Protein AF-A0A963JFA5-F1 (afdb_monomer_lite)

Radius of gyration: 17.05 Å; chains: 1; bounding box: 41×35×50 Å

pLDDT: mean 95.48, std 3.35, range [78.88, 98.75]

Foldseek 3Di:
DFVVVVVQVLCCQQAQWGWDWDFWLDKDKDWDWDPDDVVGHIDIDIDIDTDTDGDIDDRDPPDDHDPVHPHDDDDDLVRVVVVVVVDPDPVVNVSVVSVVVVRGHHPCVRDDDPCVVVPDDDD

Structure (mmCIF, N/CA/C/O backbone):
data_AF-A0A963JFA5-F1
#
_entry.id   AF-A0A963JFA5-F1
#
loop_
_atom_site.group_PDB
_atom_site.id
_atom_site.type_symbol
_atom_site.label_atom_id
_atom_site.label_alt_id
_atom_site.label_comp_id
_atom_site.label_asym_id
_atom_site.label_entity_id
_atom_site.label_seq_id
_atom_site.pdbx_PDB_ins_code
_atom_site.Cartn_x
_atom_site.Cartn_y
_atom_site.Cartn_z
_atom_site.occupancy
_atom_site.B_iso_or_equiv
_atom_site.auth_seq_id
_atom_site.auth_comp_id
_atom_site.auth_asym_id
_atom_site.auth_atom_id
_atom_site.pdbx_PDB_model_num
ATOM 1 N N . GLU A 1 1 ? 6.440 2.742 12.156 1.00 91.00 1 GLU A N 1
ATOM 2 C CA . GLU A 1 1 ? 5.053 2.889 11.654 1.00 91.00 1 GLU A CA 1
ATOM 3 C C . GLU A 1 1 ? 4.458 1.514 11.370 1.00 91.00 1 GLU A C 1
ATOM 5 O O . GLU A 1 1 ? 5.218 0.578 11.141 1.00 91.00 1 GLU A O 1
ATOM 10 N N . THR A 1 2 ? 3.134 1.368 11.421 1.00 95.81 2 THR A N 1
ATOM 11 C CA . THR A 1 2 ? 2.432 0.147 10.980 1.00 95.81 2 THR A CA 1
ATOM 12 C C . THR A 1 2 ? 2.048 0.244 9.497 1.00 95.81 2 THR A C 1
ATOM 14 O O . THR A 1 2 ? 1.932 1.357 8.983 1.00 95.81 2 THR A O 1
ATOM 17 N N . PRO A 1 3 ? 1.761 -0.872 8.795 1.00 96.69 3 PRO A N 1
ATOM 18 C CA . PRO A 1 3 ? 1.273 -0.813 7.413 1.00 96.69 3 PRO A CA 1
ATOM 19 C C . PRO A 1 3 ? -0.031 -0.011 7.252 1.00 96.69 3 PRO A C 1
ATOM 21 O O . PRO A 1 3 ? -0.219 0.670 6.246 1.00 96.69 3 PRO A O 1
ATOM 24 N N . LEU A 1 4 ? -0.904 -0.034 8.267 1.00 97.56 4 LEU A N 1
ATOM 25 C CA . LEU A 1 4 ? -2.128 0.768 8.290 1.00 97.56 4 LEU A CA 1
ATOM 26 C C . LEU A 1 4 ? -1.833 2.275 8.395 1.00 97.56 4 LEU A C 1
ATOM 28 O O . LEU A 1 4 ? -2.472 3.077 7.720 1.00 97.56 4 LEU A O 1
ATOM 32 N N . GLN A 1 5 ? -0.857 2.669 9.216 1.00 97.38 5 GLN A N 1
ATOM 33 C CA . GLN A 1 5 ? -0.398 4.062 9.276 1.00 97.38 5 GLN A CA 1
ATOM 34 C C . GLN A 1 5 ? 0.272 4.473 7.960 1.00 97.38 5 GLN A C 1
ATOM 36 O O . GLN A 1 5 ? 0.005 5.560 7.452 1.00 97.38 5 GLN A O 1
ATOM 41 N N . GLY A 1 6 ? 1.076 3.573 7.384 1.00 97.62 6 GLY A N 1
ATOM 42 C CA . GLY A 1 6 ? 1.739 3.764 6.099 1.00 97.62 6 GLY A CA 1
ATOM 43 C C . GLY A 1 6 ? 0.746 4.065 4.979 1.00 97.62 6 GLY A C 1
ATOM 44 O O . GLY A 1 6 ? 0.876 5.091 4.330 1.00 97.62 6 GLY A O 1
ATOM 45 N N . VAL A 1 7 ? -0.309 3.260 4.793 1.00 98.50 7 VAL A N 1
ATOM 46 C CA . VAL A 1 7 ? -1.273 3.511 3.700 1.00 98.50 7 VAL A CA 1
ATOM 47 C C . VAL A 1 7 ? -2.004 4.854 3.834 1.00 98.50 7 VAL A C 1
ATOM 49 O O . VAL A 1 7 ? -2.322 5.481 2.823 1.00 98.50 7 VAL A O 1
ATOM 52 N N . VAL A 1 8 ? -2.240 5.328 5.064 1.00 98.50 8 VAL A N 1
ATOM 53 C CA . VAL A 1 8 ? -2.820 6.658 5.310 1.00 98.50 8 VAL A CA 1
ATOM 54 C C . VAL A 1 8 ? -1.833 7.761 4.929 1.00 98.50 8 VAL A C 1
ATOM 56 O O . VAL A 1 8 ? -2.225 8.703 4.240 1.00 98.50 8 VAL A O 1
ATOM 59 N N . ARG A 1 9 ? -0.565 7.635 5.342 1.00 98.38 9 ARG A N 1
ATOM 60 C CA . ARG A 1 9 ? 0.510 8.580 5.008 1.00 98.38 9 ARG A CA 1
ATOM 61 C C . ARG A 1 9 ? 0.756 8.637 3.496 1.00 98.38 9 ARG A C 1
ATOM 63 O O . ARG A 1 9 ? 0.651 9.710 2.917 1.00 98.38 9 ARG A O 1
ATOM 70 N N . GLU A 1 10 ? 0.980 7.489 2.863 1.00 98.31 10 GLU A N 1
ATOM 71 C CA . GLU A 1 10 ? 1.275 7.364 1.428 1.00 98.31 10 GLU A CA 1
ATOM 72 C C . GLU A 1 10 ? 0.135 7.922 0.564 1.00 98.31 10 GLU A C 1
ATOM 74 O O . GLU A 1 10 ? 0.367 8.693 -0.361 1.00 98.31 10 GLU A O 1
ATOM 79 N N . THR A 1 11 ? -1.130 7.618 0.895 1.00 98.50 11 THR A N 1
ATOM 80 C CA . THR A 1 11 ? -2.272 8.177 0.143 1.00 98.50 11 THR A CA 1
ATOM 81 C C . THR A 1 11 ? -2.284 9.702 0.223 1.00 98.50 11 THR A C 1
ATOM 83 O O . THR A 1 11 ? -2.570 10.382 -0.761 1.00 98.50 11 THR A O 1
ATOM 86 N N . LEU A 1 12 ? -1.959 10.257 1.387 1.00 98.38 12 LEU A N 1
ATOM 87 C CA . LEU A 1 12 ? -1.933 11.693 1.605 1.00 98.38 12 LEU A CA 1
ATOM 88 C C . LEU A 1 12 ? -0.765 12.378 0.878 1.00 98.38 12 LEU A C 1
ATOM 90 O O . LEU A 1 12 ? -0.958 13.463 0.331 1.00 98.38 12 LEU A O 1
ATOM 94 N N . GLU A 1 13 ? 0.412 11.757 0.861 1.00 98.25 13 GLU A N 1
ATOM 95 C CA . GLU A 1 13 ? 1.619 12.236 0.171 1.00 98.25 13 GLU A CA 1
ATOM 96 C C . GLU A 1 13 ? 1.483 12.157 -1.357 1.00 98.25 13 GLU A C 1
ATOM 98 O O . GLU A 1 13 ? 1.802 13.115 -2.061 1.00 98.25 13 GLU A O 1
ATOM 103 N N . GLU A 1 14 ? 0.911 11.073 -1.886 1.00 98.19 14 GLU A N 1
ATOM 104 C CA . GLU A 1 14 ? 0.794 10.873 -3.334 1.00 98.19 14 GLU A CA 1
ATOM 105 C C . GLU A 1 14 ? -0.471 11.497 -3.949 1.00 98.19 14 GLU A C 1
ATOM 107 O O . GLU A 1 14 ? -0.503 11.757 -5.154 1.00 98.19 14 GLU A O 1
ATOM 112 N N . THR A 1 15 ? -1.524 11.760 -3.162 1.00 98.00 15 THR A N 1
ATOM 113 C CA . THR A 1 15 ? -2.811 12.256 -3.703 1.00 98.00 15 THR A CA 1
ATOM 114 C C . THR A 1 15 ? -3.316 13.562 -3.102 1.00 98.00 15 THR A C 1
ATOM 116 O O . THR A 1 15 ? -4.318 14.101 -3.577 1.00 98.00 15 THR A O 1
ATOM 119 N N . ALA A 1 16 ? -2.656 14.077 -2.058 1.00 98.25 16 ALA A N 1
ATOM 120 C CA . ALA A 1 16 ? -3.127 15.202 -1.250 1.00 98.25 16 ALA A CA 1
ATOM 121 C C . ALA A 1 16 ? -4.518 14.989 -0.617 1.00 98.25 16 ALA A C 1
ATOM 123 O O . ALA A 1 16 ? -5.179 15.962 -0.253 1.00 98.25 16 ALA A O 1
ATOM 124 N N . ARG A 1 17 ? -4.977 13.740 -0.454 1.00 98.38 17 ARG A N 1
ATOM 125 C CA . ARG A 1 17 ? -6.279 13.402 0.146 1.00 98.38 17 ARG A CA 1
ATOM 126 C C . ARG A 1 17 ? -6.110 12.563 1.405 1.00 98.38 17 ARG A C 1
ATOM 128 O O . ARG A 1 17 ? -5.267 11.675 1.469 1.00 98.38 17 ARG A O 1
ATOM 135 N N . VAL A 1 18 ? -6.948 12.820 2.408 1.00 98.31 18 VAL A N 1
ATOM 136 C CA . VAL A 1 18 ? -6.973 12.015 3.638 1.00 98.31 18 VAL A CA 1
ATOM 137 C C . VAL A 1 18 ? -7.714 10.711 3.373 1.00 98.31 18 VAL A C 1
ATOM 139 O O . VAL A 1 18 ? -8.876 10.741 2.970 1.00 98.31 18 VAL A O 1
ATOM 142 N N . LEU A 1 19 ? -7.052 9.582 3.626 1.00 98.69 19 LEU A N 1
ATOM 143 C CA . LEU A 1 19 ? -7.658 8.253 3.597 1.00 98.69 19 LEU A CA 1
ATOM 144 C C . LEU A 1 19 ? -8.315 7.923 4.942 1.00 98.69 19 LEU A C 1
ATOM 146 O O . LEU A 1 19 ? -7.692 8.052 5.994 1.00 98.69 19 LEU A O 1
ATOM 150 N N . THR A 1 20 ? -9.536 7.399 4.890 1.00 98.69 20 THR A N 1
ATOM 151 C CA . THR A 1 20 ? -10.193 6.674 5.985 1.00 98.69 20 THR A CA 1
ATOM 152 C C . THR A 1 20 ? -10.211 5.181 5.631 1.00 98.69 20 THR A C 1
ATOM 154 O O . THR A 1 20 ? -11.068 4.756 4.851 1.00 98.69 20 THR A O 1
ATOM 157 N N . PRO A 1 21 ? -9.265 4.371 6.148 1.00 98.38 21 PRO A N 1
ATOM 158 C CA . PRO A 1 21 ? -9.209 2.940 5.863 1.00 98.38 21 PRO A CA 1
ATOM 159 C C . PRO A 1 21 ? -10.432 2.211 6.421 1.00 98.38 21 PRO A C 1
ATOM 161 O O . PRO A 1 21 ? -10.907 2.525 7.509 1.00 98.38 21 PRO A O 1
ATOM 164 N N . GLN A 1 22 ? -10.914 1.209 5.691 1.00 98.69 22 GLN A N 1
ATOM 165 C CA . GLN A 1 22 ? -12.098 0.424 6.057 1.00 98.69 22 GLN A CA 1
ATOM 166 C C . GLN A 1 22 ? -11.806 -1.073 6.155 1.00 98.69 22 GLN A C 1
ATOM 168 O O . GLN A 1 22 ? -12.391 -1.757 6.987 1.00 98.69 22 GLN A O 1
ATOM 173 N N . ALA A 1 23 ? -10.924 -1.601 5.303 1.00 98.75 23 ALA A N 1
ATOM 174 C CA . ALA A 1 23 ? -10.578 -3.018 5.306 1.00 98.75 23 ALA A CA 1
ATOM 175 C C . ALA A 1 23 ? -9.213 -3.272 4.662 1.00 98.75 23 ALA A C 1
ATOM 177 O O . ALA A 1 23 ? -8.745 -2.498 3.820 1.00 98.75 23 ALA A O 1
ATOM 178 N N . LEU A 1 24 ? -8.614 -4.408 5.009 1.00 98.75 24 LEU A N 1
ATOM 179 C CA . LEU A 1 24 ? -7.541 -5.014 4.231 1.00 98.75 24 LEU A CA 1
ATOM 180 C C . LEU A 1 24 ? -8.168 -5.773 3.049 1.00 98.75 24 LEU A C 1
ATOM 182 O O . LEU A 1 24 ? -9.100 -6.552 3.223 1.00 98.75 24 LEU A O 1
ATOM 186 N N . VAL A 1 25 ? -7.664 -5.562 1.837 1.00 98.75 25 VAL A N 1
ATOM 187 C CA . VAL A 1 25 ? -8.093 -6.295 0.633 1.00 98.75 25 VAL A CA 1
ATOM 188 C C . VAL A 1 25 ? -7.297 -7.591 0.485 1.00 98.75 25 VAL A C 1
ATOM 190 O O . VAL A 1 25 ? -7.861 -8.629 0.145 1.00 98.75 25 VAL A O 1
ATOM 193 N N . GLY A 1 26 ? -5.990 -7.545 0.753 1.00 98.44 26 GLY A N 1
ATOM 194 C CA . GLY A 1 26 ? -5.121 -8.715 0.681 1.00 98.44 26 GLY A CA 1
ATOM 195 C C . GLY A 1 26 ? -3.650 -8.400 0.939 1.00 98.44 26 GLY A C 1
ATOM 196 O O . GLY A 1 26 ? -3.253 -7.236 1.046 1.00 98.44 26 GLY A O 1
ATOM 197 N N . VAL A 1 27 ? -2.855 -9.468 1.021 1.00 98.38 27 VAL A N 1
ATOM 198 C CA . VAL A 1 27 ? -1.397 -9.429 1.165 1.00 98.38 27 VAL A CA 1
ATOM 199 C C . VAL A 1 27 ? -0.782 -10.177 -0.014 1.00 98.38 27 VAL A C 1
ATOM 201 O O . VAL A 1 27 ? -1.138 -11.326 -0.268 1.00 98.38 27 VAL A O 1
ATOM 204 N N . TYR A 1 28 ? 0.114 -9.522 -0.747 1.00 98.06 28 TYR A N 1
ATOM 205 C CA . TYR A 1 28 ? 0.643 -10.025 -2.015 1.00 98.06 28 TYR A CA 1
ATOM 206 C C . TYR A 1 28 ? 2.163 -10.037 -2.003 1.00 98.06 28 TYR A C 1
ATOM 208 O O . TYR A 1 28 ? 2.786 -9.100 -1.508 1.00 98.06 28 TYR A O 1
ATOM 216 N N . MET A 1 29 ? 2.757 -11.063 -2.605 1.00 97.12 29 MET A N 1
ATOM 217 C CA . MET A 1 29 ? 4.197 -11.136 -2.821 1.00 97.12 29 MET A CA 1
ATOM 218 C C . MET A 1 29 ? 4.515 -11.014 -4.306 1.00 97.12 29 MET A C 1
ATOM 220 O O . MET A 1 29 ? 3.818 -11.582 -5.145 1.00 97.12 29 MET A O 1
ATOM 224 N N . ALA A 1 30 ? 5.577 -10.281 -4.622 1.00 94.94 30 ALA A N 1
ATOM 225 C CA . ALA A 1 30 ? 6.128 -10.196 -5.968 1.00 94.94 30 ALA A CA 1
ATOM 226 C C . ALA A 1 30 ? 7.648 -10.060 -5.897 1.00 94.94 30 ALA A C 1
ATOM 228 O O . ALA A 1 30 ? 8.184 -9.549 -4.915 1.00 94.94 30 ALA A O 1
ATOM 229 N N . ARG A 1 31 ? 8.337 -10.489 -6.952 1.00 94.12 31 ARG A N 1
ATOM 230 C CA . ARG A 1 31 ? 9.774 -10.286 -7.125 1.00 94.12 31 ARG A CA 1
ATOM 231 C C . ARG A 1 31 ? 10.014 -9.656 -8.482 1.00 94.12 31 ARG A C 1
ATOM 233 O O . ARG A 1 31 ? 9.413 -10.087 -9.463 1.00 94.12 31 ARG A O 1
ATOM 240 N N . PHE A 1 32 ? 10.872 -8.650 -8.537 1.00 89.56 32 PHE A N 1
ATOM 241 C CA . PHE A 1 32 ? 11.300 -8.071 -9.800 1.00 89.56 32 PHE A CA 1
ATOM 242 C C . PHE A 1 32 ? 12.759 -7.652 -9.748 1.00 89.56 32 PHE A C 1
ATOM 244 O O . PHE A 1 32 ? 13.290 -7.264 -8.708 1.00 89.56 32 PHE A O 1
ATOM 251 N N . THR A 1 33 ? 13.391 -7.713 -10.912 1.00 91.06 33 THR A N 1
ATOM 252 C CA . THR A 1 33 ? 14.764 -7.273 -11.106 1.00 91.06 33 THR A CA 1
ATOM 253 C C . THR A 1 33 ? 14.758 -5.879 -11.703 1.00 91.06 33 THR A C 1
ATOM 255 O O . THR A 1 33 ? 14.233 -5.663 -12.798 1.00 91.06 33 THR A O 1
ATOM 258 N N . ARG A 1 34 ? 15.356 -4.926 -10.999 1.00 88.75 34 ARG A N 1
ATOM 259 C CA . ARG A 1 34 ? 15.587 -3.590 -11.524 1.00 88.75 34 ARG A CA 1
ATOM 260 C C . ARG A 1 34 ? 16.955 -3.577 -12.213 1.00 88.75 34 ARG A C 1
ATOM 262 O O . ARG A 1 34 ? 17.954 -3.863 -11.553 1.00 88.75 34 ARG A O 1
ATOM 269 N N . PRO A 1 35 ? 17.038 -3.258 -13.516 1.00 91.00 35 PRO A N 1
ATOM 270 C CA . PRO A 1 35 ? 18.314 -3.269 -14.217 1.00 91.00 35 PRO A CA 1
ATOM 271 C C . PRO A 1 35 ? 19.256 -2.198 -13.659 1.00 91.00 35 PRO A C 1
ATOM 273 O O . PRO A 1 35 ? 18.818 -1.198 -13.070 1.00 91.00 35 PRO A O 1
ATOM 276 N N . ALA A 1 36 ? 20.554 -2.410 -13.867 1.00 91.69 36 ALA A N 1
ATOM 277 C CA . ALA A 1 36 ? 21.565 -1.410 -13.557 1.00 91.69 36 ALA A CA 1
ATOM 278 C C . ALA A 1 36 ? 21.316 -0.123 -14.362 1.00 91.69 36 ALA A C 1
ATOM 280 O O . ALA A 1 36 ? 20.836 -0.158 -15.495 1.00 91.69 36 ALA A O 1
ATOM 281 N N . ALA A 1 37 ? 21.653 1.012 -13.763 1.00 91.44 37 ALA A N 1
ATOM 282 C CA . ALA A 1 37 ? 21.623 2.332 -14.382 1.00 91.44 37 ALA A CA 1
ATOM 283 C C . ALA A 1 37 ? 22.909 3.086 -13.996 1.00 91.44 37 ALA A C 1
ATOM 285 O O . ALA A 1 37 ? 23.587 2.670 -13.055 1.00 91.44 37 ALA A O 1
ATOM 286 N N . PRO A 1 38 ? 23.289 4.180 -14.678 1.00 93.19 38 PRO A N 1
ATOM 287 C CA . PRO A 1 38 ? 24.451 4.969 -14.271 1.00 93.19 38 PRO A CA 1
ATOM 288 C C . PRO A 1 38 ? 24.367 5.353 -12.783 1.00 93.19 38 PRO A C 1
ATOM 290 O O . PRO A 1 38 ? 23.411 5.997 -12.360 1.00 93.19 38 PRO A O 1
ATOM 293 N N . GLY A 1 39 ? 25.337 4.900 -11.981 1.00 90.88 39 GLY A N 1
ATOM 294 C CA . GLY A 1 39 ? 25.362 5.121 -10.529 1.00 90.88 39 GLY A CA 1
ATOM 295 C C . GLY A 1 39 ? 24.470 4.195 -9.685 1.00 90.88 39 GLY A C 1
ATOM 296 O O . GLY A 1 39 ? 24.410 4.378 -8.473 1.00 90.88 39 GLY A O 1
ATOM 297 N N . ARG A 1 40 ? 23.802 3.193 -10.276 1.00 86.88 40 ARG A N 1
ATOM 298 C CA . ARG A 1 40 ? 22.969 2.212 -9.558 1.00 86.88 40 ARG A CA 1
ATOM 299 C C . ARG A 1 40 ? 23.215 0.790 -10.064 1.00 86.88 40 ARG A C 1
ATOM 301 O O . ARG A 1 40 ? 23.027 0.504 -11.246 1.00 86.88 40 ARG A O 1
ATOM 308 N N . ALA A 1 41 ? 23.586 -0.117 -9.163 1.00 92.12 41 ALA A N 1
ATOM 309 C CA . ALA A 1 41 ? 23.701 -1.538 -9.484 1.00 92.12 41 ALA A CA 1
ATOM 310 C C . ALA A 1 41 ? 22.338 -2.146 -9.871 1.00 92.12 41 ALA A C 1
ATOM 312 O O . ALA A 1 41 ? 21.281 -1.562 -9.620 1.00 92.12 41 ALA A O 1
ATOM 313 N N . ALA A 1 42 ? 22.366 -3.321 -10.503 1.00 93.38 42 ALA A N 1
ATOM 314 C CA . ALA A 1 42 ? 21.151 -4.108 -10.666 1.00 93.38 42 ALA A CA 1
ATOM 315 C C . ALA A 1 42 ? 20.647 -4.553 -9.285 1.00 93.38 42 ALA A C 1
ATOM 317 O O . ALA A 1 42 ? 21.442 -4.927 -8.423 1.00 93.38 42 ALA A O 1
ATOM 318 N N . GLU A 1 43 ? 19.335 -4.513 -9.086 1.00 93.56 43 GLU A N 1
ATOM 319 C CA . GLU A 1 43 ? 18.692 -4.866 -7.822 1.00 93.56 43 GLU A CA 1
ATOM 320 C C . GLU A 1 43 ? 17.722 -6.018 -8.053 1.00 93.56 43 GLU A C 1
ATOM 322 O O . GLU A 1 43 ? 16.971 -6.028 -9.029 1.00 93.56 43 GLU A O 1
ATOM 327 N N . ASP A 1 44 ? 17.712 -6.969 -7.132 1.00 93.94 44 ASP A N 1
ATOM 328 C CA . ASP A 1 44 ? 16.754 -8.064 -7.096 1.00 93.94 44 ASP A CA 1
ATOM 329 C C . ASP A 1 44 ? 15.902 -7.910 -5.842 1.00 93.94 44 ASP A C 1
ATOM 331 O O . ASP A 1 44 ? 16.400 -8.027 -4.720 1.00 93.94 44 ASP A O 1
ATOM 335 N N . ILE A 1 45 ? 14.635 -7.548 -6.032 1.00 93.25 45 ILE A N 1
ATOM 336 C CA . ILE A 1 45 ? 13.798 -7.047 -4.949 1.00 93.25 45 ILE A CA 1
ATOM 337 C C . ILE A 1 45 ? 12.581 -7.946 -4.798 1.00 93.25 45 ILE A C 1
ATOM 339 O O . ILE A 1 45 ? 11.824 -8.159 -5.746 1.00 93.25 45 ILE A O 1
ATOM 343 N N . THR A 1 46 ? 12.369 -8.434 -3.577 1.00 94.50 46 THR A N 1
ATOM 344 C CA . THR A 1 46 ? 11.138 -9.121 -3.175 1.00 94.50 46 THR A CA 1
ATOM 345 C C . THR A 1 46 ? 10.283 -8.176 -2.339 1.00 94.50 46 THR A C 1
ATOM 347 O O . THR A 1 46 ? 10.752 -7.617 -1.352 1.00 94.50 46 THR A O 1
ATOM 350 N N . TYR A 1 47 ? 9.022 -8.013 -2.730 1.00 93.50 47 TYR A N 1
ATOM 351 C CA . TYR A 1 47 ? 8.037 -7.177 -2.055 1.00 93.50 47 TYR A CA 1
ATOM 352 C C . TYR A 1 47 ? 7.010 -8.023 -1.320 1.00 93.50 47 TYR A C 1
ATOM 354 O O . TYR A 1 47 ? 6.551 -9.043 -1.834 1.00 93.50 47 TYR A O 1
ATOM 362 N N . LEU A 1 48 ? 6.582 -7.514 -0.166 1.00 96.31 48 LEU A N 1
ATOM 363 C CA . LEU A 1 48 ? 5.341 -7.886 0.498 1.00 96.31 48 LEU A CA 1
ATOM 364 C C . LEU A 1 48 ? 4.438 -6.648 0.522 1.00 96.31 48 LEU A C 1
ATOM 366 O O . LEU A 1 48 ? 4.764 -5.648 1.158 1.00 96.31 48 LEU A O 1
ATOM 370 N N . ARG A 1 49 ? 3.319 -6.692 -0.201 1.00 97.31 49 ARG A N 1
ATOM 371 C CA . ARG A 1 49 ? 2.369 -5.583 -0.325 1.00 97.31 49 ARG A CA 1
ATOM 372 C C . ARG A 1 49 ? 1.129 -5.856 0.510 1.00 97.31 49 ARG A C 1
ATOM 374 O O . ARG A 1 49 ? 0.422 -6.824 0.246 1.00 97.31 49 ARG A O 1
ATOM 381 N N . PHE A 1 50 ? 0.810 -4.941 1.417 1.00 98.31 50 PHE A N 1
ATOM 382 C CA . PHE A 1 50 ? -0.496 -4.859 2.067 1.00 98.31 50 PHE A CA 1
ATOM 383 C C . PHE A 1 50 ? -1.374 -3.893 1.269 1.00 98.31 50 PHE A C 1
ATOM 385 O O . PHE A 1 50 ? -1.009 -2.732 1.093 1.00 98.31 50 PHE A O 1
ATOM 392 N N . ALA A 1 51 ? -2.503 -4.365 0.741 1.00 98.44 51 ALA A N 1
ATOM 393 C CA . ALA A 1 51 ? -3.462 -3.501 0.058 1.00 98.44 51 ALA A CA 1
ATOM 394 C C . ALA A 1 51 ? -4.659 -3.243 0.967 1.00 98.44 51 ALA A C 1
ATOM 396 O O . ALA A 1 51 ? -5.308 -4.188 1.414 1.00 98.44 51 ALA A O 1
ATOM 397 N N . TYR A 1 52 ? -4.975 -1.974 1.191 1.00 98.75 52 TYR A N 1
ATOM 398 C CA . TYR A 1 52 ? -6.141 -1.538 1.951 1.00 98.75 52 TYR A CA 1
ATOM 399 C C . TYR A 1 52 ? -7.140 -0.849 1.027 1.00 98.75 52 TYR A C 1
ATOM 401 O O . TYR A 1 52 ? -6.774 -0.348 -0.036 1.00 98.75 52 TYR A O 1
ATOM 409 N N . CYS A 1 53 ? -8.400 -0.807 1.442 1.00 98.69 53 CYS A N 1
ATOM 410 C CA . CYS A 1 53 ? -9.409 0.035 0.817 1.00 98.69 53 CYS A CA 1
ATOM 411 C C . CYS A 1 53 ? -10.110 0.902 1.857 1.00 98.69 53 CYS A C 1
ATOM 413 O O . CYS A 1 53 ? -10.140 0.576 3.047 1.00 98.69 53 CYS A O 1
ATOM 415 N N . GLY A 1 54 ? -10.695 1.994 1.387 1.00 98.12 54 GLY A N 1
ATOM 416 C CA . GLY A 1 54 ? -11.377 2.969 2.212 1.00 98.12 54 GLY A CA 1
ATOM 417 C C . GLY A 1 54 ? -11.942 4.097 1.366 1.00 98.12 54 GLY A C 1
ATOM 418 O O . GLY A 1 54 ? -11.921 4.035 0.136 1.00 98.12 54 GLY A O 1
ATOM 419 N N . THR A 1 55 ? -12.408 5.141 2.033 1.00 98.44 55 THR A N 1
ATOM 420 C CA . THR A 1 55 ? -12.849 6.381 1.390 1.00 98.44 55 THR A CA 1
ATOM 421 C C . THR A 1 55 ? -11.768 7.441 1.516 1.00 98.44 55 THR A C 1
ATOM 423 O O . THR A 1 55 ? -11.040 7.467 2.507 1.00 98.44 55 THR A O 1
ATOM 426 N N . VAL A 1 56 ? -11.685 8.345 0.545 1.00 98.06 56 VAL A N 1
ATOM 427 C CA . VAL A 1 56 ? -10.804 9.514 0.622 1.00 98.06 56 VAL A CA 1
ATOM 428 C C . VAL A 1 56 ? -11.626 10.795 0.647 1.00 98.06 56 VAL A C 1
ATOM 430 O O . VAL A 1 56 ? -12.685 10.867 0.027 1.00 98.06 56 VAL A O 1
ATOM 433 N N . GLY A 1 57 ? -11.138 11.794 1.378 1.00 97.19 57 GLY A N 1
ATOM 434 C CA . GLY A 1 57 ? -11.726 13.131 1.396 1.00 97.19 57 GLY A CA 1
ATOM 435 C C . GLY A 1 57 ? -11.377 13.958 0.157 1.00 97.19 57 GLY A C 1
ATOM 436 O O . GLY A 1 57 ? -10.781 13.469 -0.811 1.00 97.19 57 GLY A O 1
ATOM 437 N N . GLU A 1 58 ? -11.719 15.246 0.212 1.00 97.31 58 GLU A N 1
ATOM 438 C CA . GLU A 1 58 ? -11.315 16.206 -0.814 1.00 97.31 58 GLU A CA 1
ATOM 439 C C . GLU A 1 58 ? -9.801 16.423 -0.864 1.00 97.31 58 GLU A C 1
ATOM 441 O O . GLU A 1 58 ? -9.083 16.182 0.110 1.00 97.31 58 GLU A O 1
ATOM 446 N N . ALA A 1 59 ? -9.314 16.868 -2.025 1.00 97.06 59 ALA A N 1
ATOM 447 C CA . ALA A 1 59 ? -7.916 17.255 -2.165 1.00 97.06 59 ALA A CA 1
ATOM 448 C C . ALA A 1 59 ? -7.633 18.485 -1.291 1.00 97.06 59 ALA A C 1
ATOM 450 O O . ALA A 1 59 ? -8.351 19.484 -1.350 1.00 97.06 59 ALA A O 1
ATOM 451 N N . ILE A 1 60 ? -6.572 18.418 -0.491 1.00 97.62 60 ILE A N 1
ATOM 452 C CA . ILE A 1 60 ? -6.135 19.523 0.358 1.00 97.62 60 ILE A CA 1
ATOM 453 C C . ILE A 1 60 ? -5.471 20.574 -0.532 1.00 97.62 60 ILE A C 1
ATOM 455 O O . ILE A 1 60 ? -4.387 20.356 -1.077 1.00 97.62 60 ILE A O 1
ATOM 459 N N . ALA A 1 61 ? -6.124 21.728 -0.669 1.00 96.06 61 ALA A N 1
ATOM 460 C CA . ALA A 1 61 ? -5.622 22.833 -1.474 1.00 96.06 61 ALA A CA 1
ATOM 461 C C . ALA A 1 61 ? -4.214 23.266 -1.028 1.00 96.06 61 ALA A C 1
ATOM 463 O O . ALA A 1 61 ? -3.943 23.428 0.161 1.00 96.06 61 ALA A O 1
ATOM 464 N N . GLY A 1 62 ? -3.317 23.459 -1.998 1.00 94.25 62 GLY A N 1
ATOM 465 C CA 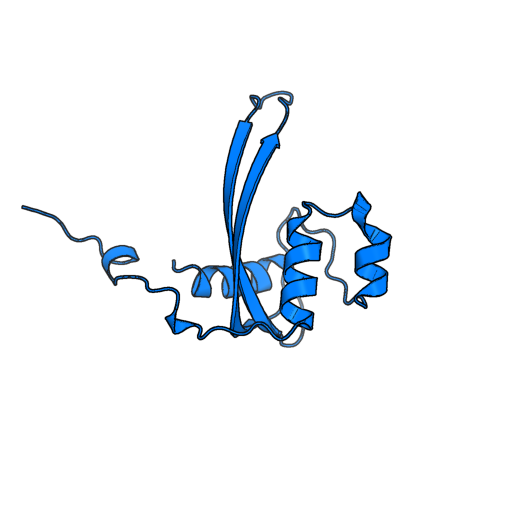. GLY A 1 62 ? -1.943 23.908 -1.757 1.00 94.25 62 GLY A CA 1
ATOM 466 C C . GLY A 1 62 ? -0.985 22.833 -1.240 1.00 94.25 62 GLY A C 1
ATOM 467 O O . GLY A 1 62 ? 0.202 23.115 -1.090 1.00 94.25 62 GLY A O 1
ATOM 468 N N . ARG A 1 63 ? -1.449 21.601 -0.999 1.00 96.19 63 ARG A N 1
ATOM 469 C CA . ARG A 1 63 ? -0.555 20.504 -0.633 1.00 96.19 63 ARG A CA 1
ATOM 470 C C . ARG A 1 63 ? 0.140 19.943 -1.873 1.00 96.19 63 ARG A C 1
ATOM 472 O O . ARG A 1 63 ? -0.519 19.500 -2.810 1.00 96.19 63 ARG A O 1
ATOM 479 N N . ALA A 1 64 ? 1.470 19.961 -1.860 1.00 95.31 64 ALA A N 1
ATOM 480 C CA . ALA A 1 64 ? 2.279 19.345 -2.904 1.00 95.31 64 ALA A CA 1
ATOM 481 C C . ALA A 1 64 ? 2.180 17.816 -2.840 1.00 95.31 64 ALA A C 1
ATOM 483 O O . ALA A 1 64 ? 2.079 17.246 -1.751 1.00 95.31 64 ALA A O 1
ATOM 484 N N . LEU A 1 65 ? 2.222 17.187 -4.014 1.00 97.69 65 LEU A N 1
ATOM 485 C CA . LEU A 1 65 ? 2.424 15.748 -4.127 1.00 97.69 65 LEU A CA 1
ATOM 486 C C . LEU A 1 65 ? 3.915 15.442 -4.018 1.00 97.69 65 LEU A C 1
ATOM 488 O O . LEU A 1 65 ? 4.755 16.289 -4.341 1.00 97.69 65 LEU A O 1
ATOM 492 N N . ASP A 1 66 ? 4.229 14.217 -3.627 1.00 96.94 66 ASP A N 1
ATOM 493 C CA . ASP A 1 66 ? 5.588 13.696 -3.694 1.00 96.94 66 ASP A CA 1
ATOM 494 C C . ASP A 1 66 ? 6.202 13.886 -5.088 1.00 96.94 66 ASP A C 1
ATOM 496 O O . ASP A 1 66 ? 5.560 13.645 -6.109 1.00 96.94 66 ASP A O 1
ATOM 500 N N . THR A 1 67 ? 7.478 14.288 -5.135 1.00 94.38 67 THR A N 1
ATOM 501 C CA . THR A 1 67 ? 8.217 14.632 -6.365 1.00 94.38 67 THR A CA 1
ATOM 502 C C . THR A 1 67 ? 8.028 13.647 -7.535 1.00 94.38 67 THR A C 1
ATOM 504 O O . THR A 1 67 ? 7.863 14.111 -8.664 1.00 94.38 67 THR A O 1
ATOM 507 N N . PRO A 1 68 ? 8.057 12.306 -7.349 1.00 94.62 68 PRO A N 1
ATOM 508 C CA . PRO A 1 68 ? 7.852 11.373 -8.460 1.00 94.62 68 PRO A CA 1
ATOM 509 C C . PRO A 1 68 ? 6.405 11.292 -8.981 1.00 94.62 68 PRO A C 1
ATOM 511 O O . PRO A 1 68 ? 6.170 10.624 -9.993 1.00 94.62 68 PRO A O 1
ATOM 514 N N . ILE A 1 69 ? 5.426 11.908 -8.315 1.00 96.50 69 ILE A N 1
ATOM 515 C CA . ILE A 1 69 ? 4.013 11.841 -8.687 1.00 96.50 69 ILE A CA 1
ATOM 516 C C . ILE A 1 69 ? 3.644 12.995 -9.617 1.00 96.50 69 ILE A C 1
ATOM 518 O O . ILE A 1 69 ? 3.690 14.166 -9.259 1.00 96.50 69 ILE A O 1
ATOM 522 N N . VAL A 1 70 ? 3.213 12.644 -10.830 1.00 95.88 70 VAL A N 1
ATOM 523 C CA . VAL A 1 70 ? 2.832 13.625 -11.857 1.00 95.88 70 VAL A CA 1
ATOM 524 C C . VAL A 1 70 ? 1.449 14.225 -11.588 1.00 95.88 70 VAL A C 1
ATOM 526 O O . VAL A 1 70 ? 1.256 15.426 -11.747 1.00 95.88 70 VAL A O 1
ATOM 529 N N . ARG A 1 71 ? 0.461 13.386 -11.245 1.00 94.94 71 ARG A N 1
ATOM 530 C CA . ARG A 1 71 ? -0.929 13.779 -10.950 1.00 94.94 71 ARG A CA 1
ATOM 531 C C . ARG A 1 71 ? -1.727 12.609 -10.376 1.00 94.94 71 ARG A C 1
ATOM 533 O O . ARG A 1 71 ? -1.387 11.454 -10.621 1.00 94.94 71 ARG A O 1
ATOM 540 N N . THR A 1 72 ? -2.847 12.920 -9.728 1.00 95.69 72 THR A N 1
ATOM 541 C CA . THR A 1 72 ? -3.889 11.950 -9.352 1.00 95.69 72 THR A CA 1
ATOM 542 C C . THR A 1 72 ? -5.034 11.980 -10.367 1.00 95.69 72 THR A C 1
ATOM 544 O O . THR A 1 72 ? -5.454 13.058 -10.785 1.00 95.69 72 THR A O 1
ATOM 547 N N . LEU A 1 73 ? -5.544 10.808 -10.757 1.00 96.12 73 LEU A N 1
ATOM 548 C CA . LEU A 1 73 ? -6.703 10.649 -11.641 1.00 96.12 73 LEU A CA 1
ATOM 549 C C . LEU A 1 73 ? -7.732 9.717 -10.996 1.00 96.12 73 LEU A C 1
ATOM 551 O O . LEU A 1 73 ? -7.359 8.727 -10.370 1.00 96.12 73 LEU A O 1
ATOM 555 N N . TRP A 1 74 ? -9.010 10.016 -11.213 1.00 96.38 74 TRP A N 1
ATOM 556 C CA . TRP A 1 74 ? -10.113 9.087 -10.983 1.00 96.38 74 TRP A CA 1
ATOM 557 C C . TRP A 1 74 ? -10.455 8.443 -12.318 1.00 96.38 74 TRP A C 1
ATOM 559 O O . TRP A 1 74 ? -10.733 9.160 -13.275 1.00 96.38 74 TRP A O 1
ATOM 569 N N . LEU A 1 75 ? -10.349 7.120 -12.385 1.00 96.69 75 LEU A N 1
ATOM 570 C CA . LEU A 1 75 ? -10.548 6.340 -13.600 1.00 96.69 75 LEU A CA 1
ATOM 571 C C . LEU A 1 75 ? -11.497 5.185 -13.305 1.00 96.69 75 LEU A C 1
ATOM 573 O O . LEU A 1 75 ? -11.419 4.581 -12.228 1.00 96.69 75 LEU A O 1
ATOM 577 N N . ASP A 1 76 ? -12.323 4.847 -14.283 1.00 95.00 76 ASP A N 1
ATOM 578 C CA . ASP A 1 76 ? -13.138 3.643 -14.236 1.00 95.00 76 ASP A CA 1
ATOM 579 C C . ASP A 1 76 ? -12.261 2.382 -14.367 1.00 95.00 76 ASP A C 1
ATOM 581 O O . ASP A 1 76 ? -11.152 2.427 -14.915 1.00 95.00 76 ASP A O 1
ATOM 585 N N . PRO A 1 77 ? -12.713 1.214 -13.879 1.00 92.19 77 PRO A N 1
ATOM 586 C CA . PRO A 1 77 ? -11.924 -0.015 -13.950 1.00 92.19 77 PRO A CA 1
ATOM 587 C C . PRO A 1 77 ? -11.458 -0.375 -15.367 1.00 92.19 77 PRO A C 1
ATOM 589 O O . PRO A 1 77 ? -10.325 -0.819 -15.552 1.00 92.19 77 PRO A O 1
ATOM 592 N N . GLU A 1 78 ? -12.309 -0.162 -16.368 1.00 94.56 78 GLU A N 1
ATOM 593 C CA . GLU A 1 78 ? -12.021 -0.428 -17.777 1.00 94.56 78 GLU A CA 1
ATOM 594 C C . GLU A 1 78 ? -10.947 0.532 -18.316 1.00 94.56 78 GLU A C 1
ATOM 596 O O . GLU A 1 78 ? -10.062 0.134 -19.074 1.00 94.56 78 GLU A O 1
ATOM 601 N N . GLU A 1 79 ? -10.963 1.786 -17.862 1.00 97.12 79 GLU A N 1
ATOM 602 C CA . GLU A 1 79 ? -9.946 2.782 -18.189 1.00 97.12 79 GLU A CA 1
ATOM 603 C C . GLU A 1 79 ? -8.581 2.452 -17.569 1.00 97.12 79 GLU A C 1
ATOM 605 O O . GLU A 1 79 ? -7.536 2.754 -18.157 1.00 97.12 79 GLU A O 1
ATOM 610 N N . ILE A 1 80 ? -8.565 1.852 -16.376 1.00 96.00 80 ILE A N 1
ATOM 611 C CA . ILE A 1 80 ? -7.328 1.397 -15.730 1.00 96.00 80 ILE A CA 1
ATOM 612 C C . ILE A 1 80 ? -6.750 0.195 -16.481 1.00 96.00 80 ILE A C 1
ATOM 614 O O . ILE A 1 80 ? -5.544 0.155 -16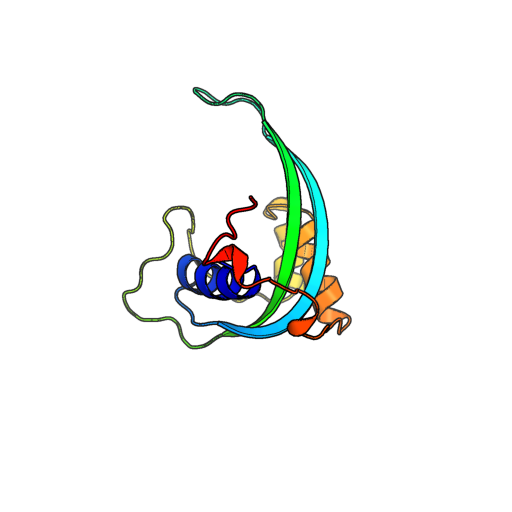.731 1.00 96.00 80 ILE A O 1
ATO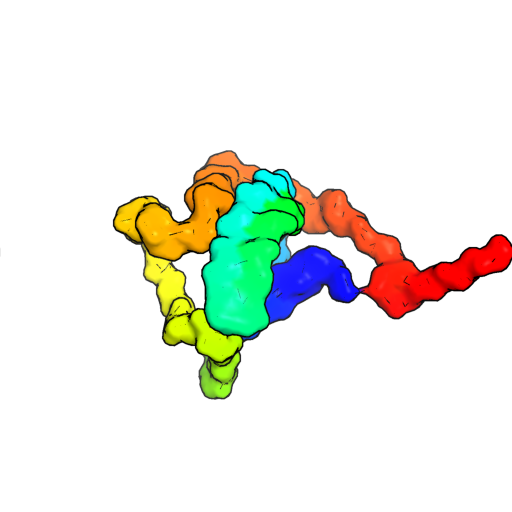M 618 N N . GLU A 1 81 ? -7.604 -0.754 -16.868 1.00 94.88 81 GLU A N 1
ATOM 619 C CA . GLU A 1 81 ? -7.230 -1.947 -17.635 1.00 94.88 81 GLU A CA 1
ATOM 620 C C . GLU A 1 81 ? -6.655 -1.588 -19.010 1.00 94.88 81 GLU A C 1
ATOM 622 O O . GLU A 1 81 ? -5.609 -2.103 -19.399 1.00 94.88 81 GLU A O 1
ATOM 627 N N . ALA A 1 82 ? -7.254 -0.617 -19.705 1.00 97.00 82 ALA A N 1
ATOM 628 C CA . ALA A 1 82 ? -6.742 -0.111 -20.980 1.00 97.00 82 ALA A CA 1
ATOM 629 C C . ALA A 1 82 ? -5.332 0.513 -20.881 1.00 97.00 82 ALA A C 1
ATOM 631 O O . ALA A 1 82 ? -4.683 0.741 -21.899 1.00 97.00 82 ALA A O 1
ATOM 632 N N . ARG A 1 83 ? -4.844 0.796 -19.665 1.00 96.38 83 ARG A N 1
ATOM 633 C CA . ARG A 1 83 ? -3.511 1.356 -19.383 1.00 96.38 83 ARG A CA 1
ATOM 634 C C . ARG A 1 83 ? -2.560 0.329 -18.764 1.00 96.38 83 ARG A C 1
ATOM 636 O O . ARG A 1 83 ? -1.626 0.720 -18.066 1.00 96.38 83 ARG A O 1
ATOM 643 N N . ARG A 1 84 ? -2.779 -0.965 -19.015 1.00 95.31 84 ARG A N 1
ATOM 644 C CA . ARG A 1 84 ? -1.953 -2.072 -18.506 1.00 95.31 84 ARG A CA 1
ATOM 645 C C . ARG A 1 84 ? -0.450 -1.867 -18.725 1.00 95.31 84 ARG A C 1
ATOM 647 O O . ARG A 1 84 ? 0.323 -2.081 -17.798 1.00 95.31 84 ARG A O 1
ATOM 654 N N . ASP A 1 85 ? -0.043 -1.346 -19.883 1.00 95.44 85 ASP A N 1
ATOM 655 C CA . ASP A 1 85 ? 1.371 -1.068 -20.194 1.00 95.44 85 ASP A CA 1
ATOM 656 C C . ASP A 1 85 ? 2.002 0.017 -19.300 1.00 95.44 85 ASP A C 1
ATOM 658 O O . ASP A 1 85 ? 3.221 0.088 -19.157 1.00 95.44 85 ASP A O 1
ATOM 662 N N . ALA A 1 86 ? 1.182 0.870 -18.677 1.00 93.88 86 ALA A N 1
ATOM 663 C CA . ALA A 1 86 ? 1.627 1.895 -17.736 1.00 93.88 86 ALA A CA 1
ATOM 664 C C . ALA A 1 86 ? 1.623 1.408 -16.276 1.00 93.88 86 ALA A C 1
ATOM 666 O O . ALA A 1 86 ? 1.988 2.163 -15.368 1.00 93.88 86 ALA A O 1
ATOM 667 N N . TRP A 1 87 ? 1.187 0.174 -16.008 1.00 94.88 87 TRP A N 1
ATOM 668 C CA . TRP A 1 87 ? 1.178 -0.353 -14.652 1.00 94.88 87 TRP A CA 1
ATOM 669 C C . TRP A 1 87 ? 2.600 -0.575 -14.150 1.00 94.88 87 TRP A C 1
ATOM 671 O O . TRP A 1 87 ? 3.438 -1.190 -14.802 1.00 94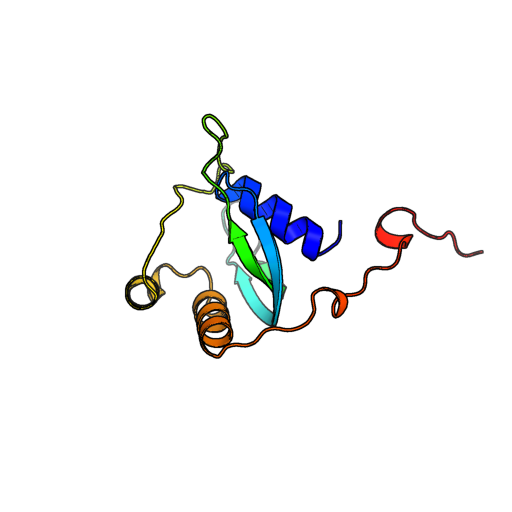.88 87 TRP A O 1
ATOM 681 N N . ARG A 1 88 ? 2.860 -0.147 -12.912 1.00 91.00 88 ARG A N 1
ATOM 682 C CA . ARG A 1 88 ? 4.148 -0.411 -12.251 1.00 91.00 88 ARG A CA 1
ATOM 683 C C . ARG A 1 88 ? 4.357 -1.895 -11.921 1.00 91.00 88 ARG A C 1
ATOM 685 O O . ARG A 1 88 ? 5.480 -2.297 -11.641 1.00 91.00 88 ARG A O 1
ATOM 692 N N . SER A 1 89 ? 3.285 -2.690 -11.883 1.00 93.62 89 SER A N 1
ATOM 693 C CA . SER A 1 89 ? 3.310 -4.155 -11.768 1.00 93.62 89 SER A CA 1
ATOM 694 C C . SER A 1 89 ? 1.913 -4.744 -11.994 1.00 93.62 89 SER A C 1
ATOM 696 O O . SER A 1 89 ? 0.908 -4.061 -11.784 1.00 93.62 89 SER A O 1
ATOM 698 N N . GLU A 1 90 ? 1.842 -6.046 -12.279 1.00 93.69 90 GLU A N 1
ATOM 699 C CA . GLU A 1 90 ? 0.587 -6.821 -12.333 1.00 93.69 90 GLU A CA 1
ATOM 700 C C . GLU A 1 90 ? -0.220 -6.780 -11.019 1.00 93.69 90 GLU A C 1
ATOM 702 O O . GLU A 1 90 ? -1.434 -6.999 -11.009 1.00 93.69 90 GLU A O 1
ATOM 707 N N . LEU A 1 91 ? 0.421 -6.438 -9.890 1.00 95.94 91 LEU A N 1
ATOM 708 C CA . LEU A 1 91 ? -0.280 -6.288 -8.615 1.00 95.94 91 LEU A CA 1
ATOM 709 C C . LEU A 1 91 ? -1.303 -5.144 -8.632 1.00 95.94 91 LEU A C 1
ATOM 711 O O . LEU A 1 91 ? -2.205 -5.158 -7.798 1.00 95.94 91 LEU A O 1
ATOM 715 N N . VAL A 1 92 ? -1.190 -4.166 -9.540 1.00 95.81 92 VAL A N 1
ATOM 716 C CA . VAL A 1 92 ? -2.212 -3.119 -9.723 1.00 95.81 92 VAL A CA 1
ATOM 717 C C . VAL A 1 92 ? -3.548 -3.758 -10.104 1.00 95.81 92 VAL A C 1
ATOM 719 O O . VAL A 1 92 ? -4.511 -3.647 -9.343 1.00 95.81 92 VAL A O 1
ATOM 722 N N . GLY A 1 93 ? -3.581 -4.504 -11.212 1.00 96.12 93 GLY A N 1
ATOM 723 C CA . GLY A 1 93 ? -4.781 -5.205 -11.667 1.00 96.12 93 GLY A CA 1
ATOM 724 C C . GLY A 1 93 ? -5.283 -6.225 -10.648 1.00 96.12 93 GLY A C 1
ATOM 725 O O . GLY A 1 93 ? -6.480 -6.278 -10.363 1.00 96.12 93 GLY A O 1
ATOM 726 N N . ARG A 1 94 ? -4.373 -6.982 -10.015 1.00 97.25 94 ARG A N 1
ATOM 727 C CA . ARG A 1 94 ? -4.765 -7.972 -9.002 1.00 97.25 94 ARG A CA 1
ATOM 728 C C . ARG A 1 94 ? -5.491 -7.343 -7.810 1.00 97.25 94 ARG A C 1
ATOM 730 O O . ARG A 1 94 ? -6.536 -7.854 -7.413 1.00 97.25 94 ARG A O 1
ATOM 737 N N . CYS A 1 95 ? -4.973 -6.240 -7.264 1.00 97.62 95 CYS A N 1
ATOM 738 C CA . CYS A 1 95 ? -5.606 -5.550 -6.135 1.00 97.62 95 CYS A CA 1
ATOM 739 C C . CYS A 1 95 ? -6.997 -5.014 -6.503 1.00 97.62 95 CYS A C 1
ATOM 741 O O . CYS A 1 95 ? -7.922 -5.120 -5.699 1.00 97.62 95 CYS A O 1
ATOM 743 N N . ILE A 1 96 ? -7.158 -4.471 -7.715 1.00 97.19 96 ILE A N 1
ATOM 744 C CA . ILE A 1 96 ? -8.447 -3.967 -8.212 1.00 97.19 96 ILE A CA 1
ATOM 745 C C . ILE A 1 96 ? -9.450 -5.115 -8.362 1.00 97.19 96 ILE A C 1
ATOM 747 O O . ILE A 1 96 ? -10.581 -5.004 -7.889 1.00 97.19 96 ILE A O 1
ATOM 751 N N . ALA A 1 97 ? -9.041 -6.230 -8.971 1.00 97.56 97 ALA A N 1
ATOM 752 C CA . ALA A 1 97 ? -9.898 -7.399 -9.156 1.00 97.56 97 ALA A CA 1
ATOM 753 C C . ALA A 1 97 ? -10.373 -7.976 -7.814 1.00 97.56 97 ALA A C 1
ATOM 755 O O . ALA A 1 97 ? -11.567 -8.204 -7.625 1.00 97.56 97 ALA A O 1
ATOM 756 N N . ASP A 1 98 ? -9.462 -8.141 -6.853 1.00 98.56 98 ASP A N 1
ATOM 757 C CA . ASP A 1 98 ? -9.793 -8.632 -5.513 1.00 98.56 98 ASP A CA 1
ATOM 758 C C . ASP A 1 98 ? -10.697 -7.644 -4.747 1.00 98.56 98 ASP A C 1
ATOM 760 O O . ASP A 1 98 ? -11.634 -8.061 -4.058 1.00 98.56 98 ASP A O 1
ATOM 764 N N . HIS A 1 99 ? -10.501 -6.333 -4.927 1.00 98.25 99 HIS A N 1
ATOM 765 C CA . HIS A 1 99 ? -11.399 -5.320 -4.376 1.00 98.25 99 HIS A CA 1
ATOM 766 C C . HIS A 1 99 ? -12.813 -5.405 -4.977 1.00 98.25 99 HIS A C 1
ATOM 768 O O . HIS A 1 99 ? -13.783 -5.371 -4.212 1.00 98.25 99 HIS A O 1
ATOM 774 N N . ARG A 1 100 ? -12.938 -5.546 -6.309 1.00 97.38 100 ARG A N 1
ATOM 775 C CA . ARG A 1 100 ? -14.223 -5.699 -7.029 1.00 97.38 100 ARG A CA 1
ATOM 776 C C . ARG A 1 100 ? -14.933 -7.008 -6.687 1.00 97.38 100 ARG A C 1
ATOM 778 O O . ARG A 1 100 ? -16.154 -7.026 -6.620 1.00 97.38 100 ARG A O 1
ATOM 785 N N . ALA A 1 101 ? -14.182 -8.070 -6.403 1.00 98.31 101 ALA A N 1
ATOM 786 C CA . ALA A 1 101 ? -14.719 -9.343 -5.923 1.00 98.31 101 ALA A CA 1
ATOM 787 C C . ALA A 1 101 ? -15.237 -9.284 -4.470 1.00 98.31 101 ALA A C 1
ATOM 789 O O . ALA A 1 101 ? -15.652 -10.301 -3.922 1.00 98.31 101 ALA A O 1
ATOM 790 N N . GLY A 1 102 ? -15.190 -8.114 -3.822 1.00 98.38 102 GLY A N 1
ATOM 791 C CA . GLY A 1 102 ? -15.716 -7.919 -2.474 1.00 98.38 102 GLY A CA 1
ATOM 792 C C . GLY A 1 102 ? -14.796 -8.418 -1.362 1.00 98.38 102 GLY A C 1
ATOM 793 O O . GLY A 1 102 ? -15.242 -8.523 -0.223 1.00 98.38 102 GLY A O 1
ATOM 794 N N . ARG A 1 103 ? -13.511 -8.700 -1.636 1.00 98.62 103 ARG A N 1
ATOM 795 C CA . ARG A 1 103 ? -12.578 -9.102 -0.572 1.00 98.62 103 ARG A CA 1
ATOM 796 C C . ARG A 1 103 ? -12.393 -7.967 0.429 1.00 98.62 103 ARG A C 1
ATOM 798 O O . ARG A 1 103 ? -11.894 -6.897 0.075 1.00 98.62 103 ARG A O 1
ATOM 805 N N . ARG A 1 104 ? -12.805 -8.204 1.672 1.00 98.62 104 ARG A N 1
ATOM 806 C CA . ARG A 1 104 ? -12.670 -7.286 2.804 1.00 98.62 104 ARG A CA 1
ATOM 807 C C . ARG A 1 104 ? -12.316 -8.113 4.033 1.00 98.62 104 ARG A C 1
ATOM 809 O O . ARG A 1 104 ? -13.108 -8.942 4.468 1.00 98.62 104 ARG A O 1
ATOM 816 N N . PHE A 1 105 ? -11.127 -7.896 4.569 1.00 98.62 105 PHE A N 1
ATOM 817 C CA . PHE A 1 105 ? -10.670 -8.478 5.822 1.00 98.62 105 PHE A CA 1
ATOM 818 C C . PHE A 1 105 ? -10.595 -7.383 6.896 1.00 98.62 105 PHE A C 1
ATOM 820 O O . PHE A 1 105 ? -10.303 -6.230 6.553 1.00 98.62 105 PHE A O 1
ATOM 827 N N . PRO A 1 106 ? -10.835 -7.720 8.176 1.00 98.38 106 PRO A N 1
ATOM 828 C CA . PRO A 1 106 ? -10.699 -6.770 9.277 1.00 98.38 106 PRO A CA 1
ATOM 829 C C . PRO A 1 106 ? -9.314 -6.113 9.287 1.00 98.38 106 PRO A C 1
ATOM 831 O O . PRO A 1 106 ? -8.310 -6.767 8.986 1.00 98.38 106 PRO A O 1
ATOM 834 N N . LEU A 1 107 ? -9.247 -4.824 9.631 1.00 98.31 107 LEU A N 1
ATOM 835 C CA . LEU A 1 107 ? -7.976 -4.091 9.716 1.00 98.31 107 LEU A CA 1
ATOM 836 C C . LEU A 1 107 ? -7.051 -4.701 10.781 1.00 98.31 107 LEU A C 1
ATOM 838 O O . LEU A 1 107 ? -5.831 -4.694 10.629 1.00 98.31 107 LEU A O 1
ATOM 842 N N . GLU A 1 108 ? -7.653 -5.292 11.810 1.00 96.38 108 GLU A N 1
ATOM 843 C CA . GLU A 1 108 ? -7.021 -5.950 12.948 1.00 96.38 108 GLU A CA 1
ATOM 844 C C . GLU A 1 108 ? -6.298 -7.251 12.570 1.00 96.38 108 GLU A C 1
ATOM 846 O O . GLU A 1 108 ? -5.543 -7.784 13.382 1.00 96.38 108 GLU A O 1
ATOM 851 N N . LEU A 1 109 ? -6.484 -7.764 11.343 1.00 97.12 109 LEU A N 1
ATOM 852 C CA . LEU A 1 109 ? -5.775 -8.955 10.867 1.00 97.12 109 LEU A CA 1
ATOM 853 C C . LEU A 1 109 ? -4.252 -8.738 10.817 1.00 97.12 109 LEU A C 1
ATOM 855 O O . LEU A 1 109 ? -3.485 -9.685 10.977 1.00 97.12 109 LEU A O 1
ATOM 859 N N . VAL A 1 110 ? -3.806 -7.496 10.601 1.00 96.88 110 VAL A N 1
ATOM 860 C CA . VAL A 1 110 ? -2.385 -7.130 10.641 1.00 96.88 110 VAL A CA 1
ATOM 861 C C . VAL A 1 110 ? -2.057 -6.602 12.031 1.00 96.88 110 VAL A C 1
ATOM 863 O O . VAL A 1 110 ? -2.334 -5.448 12.353 1.00 96.88 110 VAL A O 1
ATOM 866 N N . HIS A 1 111 ? -1.442 -7.451 12.851 1.00 94.94 111 HIS A N 1
ATOM 867 C CA . HIS A 1 111 ? -1.028 -7.073 14.194 1.00 94.94 111 HIS A CA 1
ATOM 868 C C . HIS A 1 111 ? 0.371 -6.448 14.198 1.00 94.94 111 HIS A C 1
ATOM 870 O O . HIS A 1 111 ? 1.299 -6.943 13.559 1.00 94.94 111 HIS A O 1
ATOM 876 N N . ALA A 1 112 ? 0.518 -5.374 14.964 1.00 92.88 112 ALA A N 1
ATOM 877 C CA . ALA A 1 112 ? 1.780 -4.707 15.227 1.00 92.88 112 ALA A CA 1
ATOM 878 C C . ALA A 1 112 ? 1.968 -4.616 16.742 1.00 92.88 112 ALA A C 1
ATOM 880 O O . ALA A 1 112 ? 1.164 -3.982 17.424 1.00 92.88 112 ALA A O 1
ATOM 881 N N . ASP A 1 113 ? 3.025 -5.240 17.263 1.00 93.62 113 ASP A N 1
ATOM 882 C CA . ASP A 1 113 ? 3.377 -5.098 18.675 1.00 93.62 113 ASP A CA 1
ATOM 883 C C . ASP A 1 113 ? 3.877 -3.671 18.955 1.00 93.62 113 ASP A C 1
ATOM 885 O O . ASP A 1 113 ? 4.500 -3.025 18.105 1.00 93.62 113 ASP A O 1
ATOM 889 N N . GLY A 1 114 ? 3.640 -3.183 20.176 1.00 89.62 114 GLY A N 1
ATOM 890 C CA . GLY A 1 114 ? 4.094 -1.859 20.613 1.00 89.62 114 GLY A CA 1
ATOM 891 C C . GLY A 1 114 ? 5.614 -1.661 20.506 1.00 89.62 114 GLY A C 1
ATOM 892 O O . GLY A 1 114 ? 6.082 -0.524 20.402 1.00 89.62 114 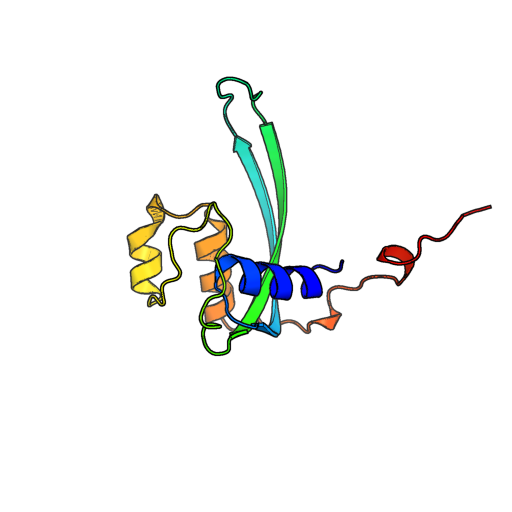GLY A O 1
ATOM 893 N N . SER A 1 115 ? 6.386 -2.752 20.443 1.00 92.44 115 SER A N 1
ATOM 894 C CA . SER A 1 115 ? 7.829 -2.725 20.189 1.00 92.44 115 SER A CA 1
ATOM 895 C C . SER A 1 115 ? 8.243 -2.095 18.863 1.00 92.44 115 SER A C 1
ATOM 897 O O . SER A 1 115 ? 9.385 -1.655 18.756 1.00 92.44 115 SER A O 1
ATOM 899 N N . LEU A 1 116 ? 7.337 -1.962 17.886 1.00 89.75 116 LEU A N 1
ATOM 900 C CA . LEU A 1 116 ? 7.622 -1.209 16.659 1.00 89.75 116 LEU A CA 1
ATOM 901 C C . LEU A 1 116 ? 7.856 0.289 16.910 1.00 89.75 116 LEU A C 1
ATOM 903 O O . LEU A 1 116 ? 8.440 0.963 16.064 1.00 89.75 116 LEU A O 1
ATOM 907 N N . VAL A 1 117 ? 7.372 0.819 18.037 1.00 87.00 117 VAL A N 1
ATOM 908 C CA . VAL A 1 117 ? 7.576 2.215 18.455 1.00 87.00 117 VAL A CA 1
ATOM 909 C C . VAL A 1 117 ? 8.561 2.293 19.620 1.00 87.00 117 VAL A C 1
ATOM 911 O O . VAL A 1 117 ? 9.398 3.191 19.653 1.00 87.00 117 VAL A O 1
ATOM 914 N N . LEU A 1 118 ? 8.478 1.349 20.562 1.00 89.31 118 LEU A N 1
ATOM 915 C CA . LEU A 1 118 ? 9.321 1.289 21.758 1.00 89.31 118 LEU A CA 1
ATOM 916 C C . LEU A 1 118 ? 10.014 -0.080 21.857 1.00 89.31 118 LEU A C 1
ATOM 918 O O . LEU A 1 118 ? 9.474 -0.985 22.499 1.00 89.31 118 LEU A O 1
ATOM 922 N N . PRO A 1 119 ? 11.191 -0.260 21.225 1.00 89.06 119 PRO A N 1
ATOM 923 C CA . PRO A 1 119 ? 11.882 -1.545 21.181 1.00 89.06 119 PRO A CA 1
ATOM 924 C C . PRO A 1 119 ? 12.132 -2.125 22.575 1.00 89.06 119 PRO A C 1
ATOM 926 O O . PRO A 1 119 ? 12.553 -1.418 23.492 1.00 89.06 119 PRO A O 1
ATOM 929 N N . ARG A 1 120 ? 11.907 -3.433 22.734 1.00 91.56 120 ARG A N 1
ATOM 930 C CA . ARG A 1 120 ? 12.251 -4.138 23.975 1.00 91.56 120 ARG A CA 1
ATOM 931 C C . ARG A 1 120 ? 13.748 -4.435 23.986 1.00 91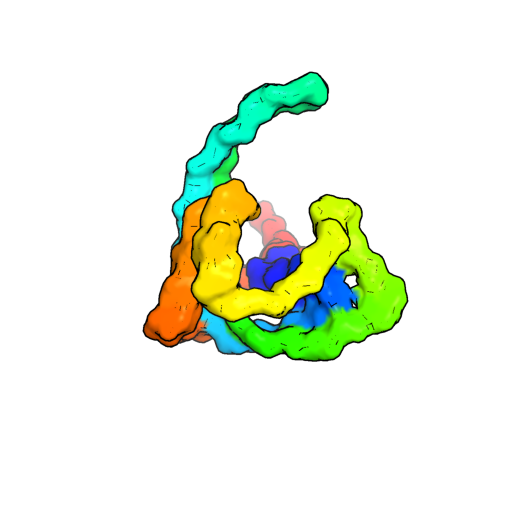.56 120 ARG A C 1
ATOM 933 O O . ARG A 1 120 ? 14.269 -4.982 23.017 1.00 91.56 120 ARG A O 1
ATOM 940 N N . VAL A 1 121 ? 14.421 -4.124 25.090 1.00 90.00 121 VAL A N 1
ATOM 941 C CA . VAL A 1 121 ? 15.797 -4.574 25.332 1.00 90.00 121 VAL A CA 1
ATOM 942 C C . VAL A 1 121 ? 15.722 -5.949 25.986 1.00 90.00 121 VAL A C 1
ATOM 944 O O . VAL A 1 121 ? 15.138 -6.089 27.059 1.00 90.00 121 VAL A O 1
ATOM 947 N N . LEU A 1 122 ? 16.262 -6.964 25.314 1.00 87.62 122 LEU A N 1
ATOM 948 C CA . LEU A 1 122 ? 16.399 -8.304 25.881 1.00 87.62 122 LEU A CA 1
ATOM 949 C C . LEU A 1 122 ? 17.674 -8.345 26.735 1.00 87.62 122 LEU A C 1
ATOM 951 O O . LEU A 1 122 ? 18.711 -7.841 26.300 1.00 87.62 122 LEU A O 1
ATOM 955 N N . GLY A 1 123 ? 17.558 -8.890 27.947 1.00 78.88 123 GLY A N 1
ATOM 956 C CA . GLY A 1 123 ? 18.674 -9.163 28.858 1.00 78.88 123 GLY A CA 1
ATOM 957 C C . GLY A 1 123 ? 19.135 -10.608 28.780 1.00 78.88 123 GLY A C 1
ATOM 958 O O . GLY A 1 123 ? 18.327 -11.453 28.330 1.00 78.88 123 GLY A O 1
#

Sequence (123 aa):
ETPLQGVVRETLEETARVLTPQALVGVYMARFTRPAAPGRAAEDITYLRFAYCGTVGEAIAGRALDTPIVRTLWLDPEEIEARRDAWRSELVGRCIADHRAGRRFPLELVHADGSLVLPRVLG

Secondary structure (DSSP, 8-state):
--HHHHHHHHHHHHHSEEEEEEEEEEEEEEEEEEPPBTTB--EEEEEEEEEEEEEEEEE-TTPPPPTT--------HHHHHTTGGG-S-THHHHHHHHHHTT--B-GGGS---GGGTSPPPP-